Protein AF-A0A222P9D0-F1 (afdb_monomer)

Nearest PDB structures (foldseek):
  2nrq-assembly1_A  TM=5.104E-01  e=2.425E+00  Saccharolobus solfataricus
  8cll-assembly1_F  TM=3.109E-01  e=1.545E+00  Homo sapiens
  8c9t-assembly1_D  TM=3.303E-01  e=3.138E+00  Streptomyces avermitilis MA-4680 = NBRC 14893
  4ozn-assembly1_B  TM=2.998E-01  e=4.925E+00  Haloferax mediterranei ATCC 33500

Structure (mmCIF, N/CA/C/O backbone):
data_AF-A0A222P9D0-F1
#
_entry.id   AF-A0A222P9D0-F1
#
loop_
_atom_site.group_PDB
_atom_site.id
_atom_site.type_symbol
_atom_site.label_atom_id
_atom_site.label_alt_id
_atom_site.label_comp_id
_atom_site.label_asym_id
_atom_site.label_entity_id
_atom_site.label_seq_id
_atom_site.pdbx_PDB_ins_code
_atom_site.Cartn_x
_atom_site.Cartn_y
_atom_site.Cartn_z
_atom_site.occupancy
_atom_site.B_iso_or_equiv
_atom_site.auth_seq_id
_atom_site.auth_comp_id
_atom_site.auth_asym_id
_atom_site.auth_atom_id
_atom_site.pdbx_PDB_model_num
ATOM 1 N N . MET A 1 1 ? -29.861 -1.736 30.445 1.00 48.25 1 MET A N 1
ATOM 2 C CA . MET A 1 1 ? -28.670 -2.606 30.334 1.00 48.25 1 MET A CA 1
ATOM 3 C C . MET A 1 1 ? -28.223 -2.579 28.879 1.00 48.25 1 MET A C 1
ATOM 5 O O . MET A 1 1 ? -29.025 -2.932 28.024 1.00 48.25 1 MET A O 1
ATOM 9 N N . ALA A 1 2 ? -27.038 -2.048 28.572 1.00 57.28 2 ALA A N 1
ATOM 10 C CA . ALA A 1 2 ? -26.567 -1.962 27.188 1.00 57.28 2 ALA A CA 1
ATOM 11 C C . ALA A 1 2 ? -25.908 -3.288 26.789 1.00 57.28 2 ALA A C 1
ATOM 13 O O . ALA A 1 2 ? -24.963 -3.733 27.437 1.00 57.28 2 ALA A O 1
ATOM 14 N N . ILE A 1 3 ? -26.420 -3.929 25.740 1.00 57.91 3 ILE A N 1
ATOM 15 C CA . ILE A 1 3 ? -25.808 -5.124 25.156 1.00 57.91 3 ILE A CA 1
ATOM 16 C C . ILE A 1 3 ? -24.607 -4.651 24.332 1.00 57.91 3 ILE A C 1
ATOM 18 O O . ILE A 1 3 ? -24.772 -4.123 23.233 1.00 57.91 3 ILE A O 1
ATOM 22 N N . VAL A 1 4 ? -23.396 -4.813 24.866 1.00 63.94 4 VAL A N 1
ATOM 23 C CA . VAL A 1 4 ? -22.155 -4.529 24.134 1.00 63.94 4 VAL A CA 1
ATOM 24 C C . VAL A 1 4 ? -21.807 -5.766 23.309 1.00 63.94 4 VAL A C 1
ATOM 26 O O 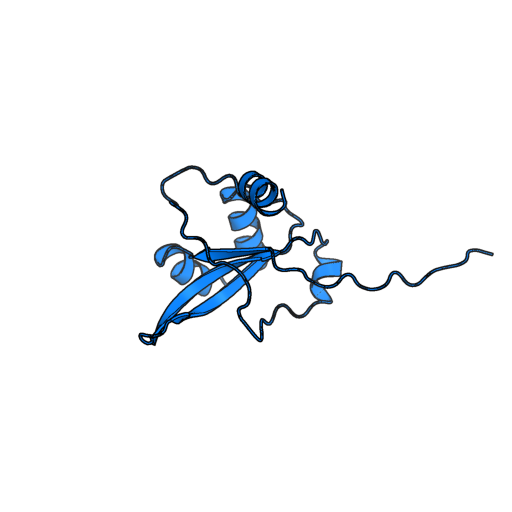. VAL A 1 4 ? -21.420 -6.797 23.856 1.00 63.94 4 VAL A O 1
ATOM 29 N N . LYS A 1 5 ? -21.977 -5.690 21.986 1.00 60.38 5 LYS A N 1
ATOM 30 C CA . LYS A 1 5 ? -21.514 -6.736 21.064 1.00 60.38 5 LYS A CA 1
ATOM 31 C C . LYS A 1 5 ? -20.058 -6.472 20.700 1.00 60.38 5 LYS A C 1
ATOM 33 O O . LYS A 1 5 ? -19.711 -5.374 20.273 1.00 60.38 5 LYS A O 1
ATOM 38 N N . LEU A 1 6 ? -19.214 -7.489 20.840 1.00 58.12 6 LEU A N 1
ATOM 39 C CA . LEU A 1 6 ? -17.831 -7.446 20.376 1.00 58.12 6 LEU A CA 1
ATOM 40 C C . LEU A 1 6 ? -17.861 -7.372 18.839 1.00 58.12 6 LEU A C 1
ATOM 42 O O . LEU A 1 6 ? -18.319 -8.313 18.189 1.00 58.12 6 LEU A O 1
ATOM 46 N N . LYS A 1 7 ? -17.455 -6.239 18.245 1.00 65.94 7 LYS A N 1
ATOM 47 C CA . LYS A 1 7 ? -17.363 -6.119 16.782 1.00 65.94 7 LYS A CA 1
ATOM 48 C C . LYS A 1 7 ? -16.291 -7.105 16.321 1.00 65.94 7 LYS A C 1
ATOM 50 O O . LYS A 1 7 ? -15.129 -6.970 16.708 1.00 65.94 7 LYS A O 1
ATOM 55 N N . LYS A 1 8 ? -16.687 -8.115 15.539 1.00 66.44 8 LYS A N 1
ATOM 56 C CA . LYS A 1 8 ? -15.739 -9.047 14.925 1.00 66.44 8 LYS A CA 1
ATOM 57 C C . LYS A 1 8 ? -14.766 -8.218 14.091 1.00 66.44 8 LYS A C 1
ATOM 59 O O . LYS A 1 8 ? -15.176 -7.303 13.378 1.00 66.44 8 LYS A O 1
ATOM 64 N N . ARG A 1 9 ? -13.483 -8.493 14.263 1.00 72.25 9 ARG A N 1
ATOM 65 C CA . ARG A 1 9 ? -12.419 -7.792 13.563 1.00 72.25 9 ARG A CA 1
ATOM 66 C C . ARG A 1 9 ? -12.569 -8.037 12.061 1.00 72.25 9 ARG A C 1
ATOM 68 O O . ARG A 1 9 ? -12.701 -9.187 11.658 1.00 72.25 9 ARG A O 1
ATOM 75 N N . GLU A 1 10 ? -12.622 -6.970 11.272 1.00 79.75 10 GLU A N 1
ATOM 76 C CA . GLU A 1 10 ? -12.716 -7.082 9.814 1.00 79.75 10 GLU A CA 1
ATOM 77 C C . GLU A 1 10 ? -11.410 -7.664 9.270 1.00 79.75 10 GLU A C 1
ATOM 79 O O . GLU A 1 10 ? -10.330 -7.242 9.674 1.00 79.75 10 GLU A O 1
ATOM 84 N N . GLU A 1 11 ? -11.491 -8.648 8.380 1.00 87.00 11 GLU A N 1
ATOM 85 C CA . GLU A 1 11 ? -10.305 -9.185 7.712 1.00 87.00 11 GLU A CA 1
ATOM 86 C C . GLU A 1 11 ? -9.749 -8.157 6.723 1.00 87.00 11 GLU A C 1
ATOM 88 O O . GLU A 1 11 ? -10.500 -7.409 6.085 1.00 87.00 11 GLU A O 1
ATOM 93 N N . LEU A 1 12 ? -8.420 -8.101 6.607 1.00 92.19 12 LEU A N 1
ATOM 94 C CA . LEU A 1 12 ? -7.780 -7.263 5.604 1.00 92.19 12 LEU A CA 1
ATOM 95 C C . LEU A 1 12 ? -7.956 -7.898 4.230 1.00 92.19 12 LEU A C 1
ATOM 97 O O . LEU A 1 12 ? -7.541 -9.028 3.994 1.00 92.19 12 LEU A O 1
ATOM 101 N N . LYS A 1 13 ? -8.560 -7.146 3.317 1.00 93.75 13 LYS A N 1
ATOM 102 C CA . LYS A 1 13 ? -8.832 -7.570 1.952 1.00 93.75 13 LYS A CA 1
ATOM 103 C C . LYS A 1 13 ? -7.975 -6.759 0.998 1.00 93.75 13 LYS A C 1
ATOM 105 O O . LYS A 1 13 ? -8.182 -5.556 0.838 1.00 93.75 13 LYS A O 1
ATOM 110 N N . ILE A 1 14 ? -7.029 -7.423 0.348 1.00 95.75 14 ILE A N 1
ATOM 111 C CA . ILE A 1 14 ? -6.210 -6.821 -0.705 1.00 95.75 14 ILE A CA 1
ATOM 112 C C . ILE A 1 14 ? -7.058 -6.697 -1.974 1.00 95.75 14 ILE A C 1
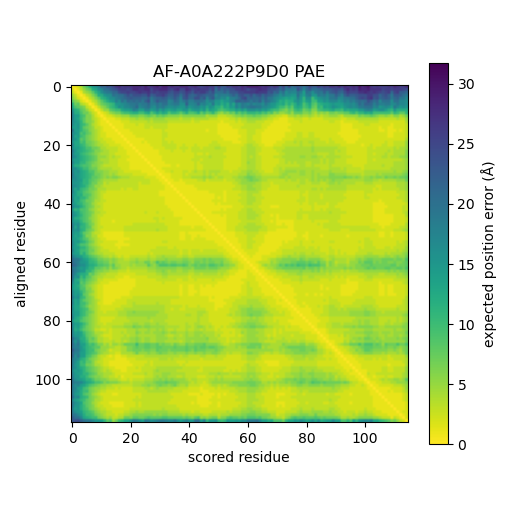ATOM 114 O O . ILE A 1 14 ? -7.777 -7.626 -2.339 1.00 95.75 14 ILE A O 1
ATOM 118 N N . LEU A 1 15 ? -6.990 -5.544 -2.639 1.00 96.25 15 LEU A N 1
ATOM 119 C CA . LEU A 1 15 ? -7.636 -5.324 -3.935 1.00 96.25 15 LEU A CA 1
ATOM 120 C C . LEU A 1 15 ? -6.674 -5.640 -5.081 1.00 96.25 15 LEU A C 1
ATOM 122 O O . LEU A 1 15 ? -6.990 -6.412 -5.981 1.00 96.25 15 LEU A O 1
ATOM 126 N N . PHE A 1 16 ? -5.504 -5.013 -5.045 1.00 97.19 16 PHE A N 1
ATOM 127 C CA . PHE A 1 16 ? -4.427 -5.153 -6.018 1.00 97.19 16 PHE A CA 1
ATOM 128 C C . PHE A 1 16 ? -3.157 -4.536 -5.430 1.00 97.19 16 PHE A C 1
ATOM 130 O O . PHE A 1 16 ? -3.190 -3.889 -4.380 1.00 97.19 16 PHE A O 1
ATOM 137 N N . ALA A 1 17 ? -2.044 -4.696 -6.131 1.00 97.62 17 ALA A N 1
ATOM 138 C CA . ALA A 1 17 ? -0.836 -3.932 -5.875 1.00 97.62 17 ALA A CA 1
ATOM 139 C C . ALA A 1 17 ? -0.426 -3.135 -7.115 1.00 97.62 17 ALA A C 1
ATOM 141 O O . ALA A 1 17 ? -0.850 -3.434 -8.229 1.00 97.62 17 ALA A O 1
ATOM 142 N N . VAL A 1 18 ? 0.387 -2.105 -6.918 1.00 97.19 18 VAL A N 1
ATOM 143 C CA . VAL A 1 18 ? 0.934 -1.270 -7.990 1.00 97.19 18 VAL A CA 1
ATOM 144 C C . VAL A 1 18 ? 2.445 -1.368 -7.960 1.00 97.19 18 VAL A C 1
ATOM 146 O O . VAL A 1 18 ? 3.042 -1.151 -6.906 1.00 97.19 18 VAL A O 1
ATOM 149 N N . ARG A 1 19 ? 3.069 -1.669 -9.100 1.00 96.25 19 ARG A N 1
ATOM 150 C CA . ARG A 1 19 ? 4.528 -1.659 -9.212 1.00 96.25 19 ARG A CA 1
ATOM 151 C C . ARG A 1 19 ? 5.051 -0.246 -8.989 1.00 96.25 19 ARG A C 1
ATOM 153 O O . ARG A 1 19 ? 4.616 0.695 -9.650 1.00 96.25 19 ARG A O 1
ATOM 160 N N . MET A 1 20 ? 5.964 -0.096 -8.036 1.00 95.88 20 MET A N 1
ATOM 161 C CA . MET A 1 20 ? 6.548 1.199 -7.710 1.00 95.88 20 MET A CA 1
ATOM 162 C C . MET A 1 20 ? 7.719 1.504 -8.649 1.00 95.88 20 MET A C 1
ATOM 164 O O . MET A 1 20 ? 8.489 0.595 -8.972 1.00 95.88 20 MET A O 1
ATOM 168 N N . PRO A 1 21 ? 7.909 2.770 -9.066 1.00 94.62 21 PRO A N 1
ATOM 169 C CA . PRO A 1 21 ? 9.126 3.169 -9.755 1.00 94.62 21 PRO A CA 1
ATOM 170 C C . PRO A 1 21 ? 10.342 2.905 -8.867 1.00 94.62 21 PRO A C 1
ATOM 172 O O . PRO A 1 21 ? 10.291 3.126 -7.653 1.00 94.62 21 PRO A O 1
ATOM 175 N N . GLU A 1 22 ? 11.444 2.475 -9.471 1.00 92.56 22 GLU A N 1
ATOM 176 C CA . GLU A 1 22 ? 12.672 2.116 -8.754 1.00 92.56 22 GLU A CA 1
ATOM 177 C C . GLU A 1 22 ? 13.169 3.266 -7.870 1.00 92.56 22 GLU A C 1
ATOM 179 O O . GLU A 1 22 ? 13.337 3.088 -6.668 1.00 92.56 22 GLU A O 1
ATOM 184 N N . ILE A 1 23 ? 13.251 4.485 -8.416 1.00 93.44 23 ILE A N 1
ATOM 185 C CA . ILE A 1 23 ? 13.667 5.672 -7.655 1.00 93.44 23 ILE A CA 1
ATOM 186 C C . ILE A 1 23 ? 12.792 5.925 -6.419 1.00 93.44 23 ILE A C 1
ATOM 188 O O . ILE A 1 23 ? 13.296 6.321 -5.372 1.00 93.44 23 ILE A O 1
ATOM 192 N N . VAL A 1 24 ? 11.481 5.678 -6.511 1.00 92.06 24 VAL A N 1
ATOM 193 C CA . VAL A 1 24 ? 10.569 5.858 -5.374 1.00 92.06 24 VAL A CA 1
ATOM 194 C C . VAL A 1 24 ? 10.788 4.756 -4.345 1.00 92.06 24 VAL A C 1
ATOM 196 O O . VAL A 1 24 ? 10.763 5.038 -3.151 1.00 92.06 24 VAL A O 1
ATOM 199 N N . SER A 1 25 ? 11.025 3.527 -4.798 1.00 91.62 25 SER A N 1
ATOM 200 C CA . SER A 1 25 ? 11.302 2.371 -3.941 1.00 91.62 25 SER A CA 1
ATOM 201 C C . SER A 1 25 ? 12.582 2.579 -3.131 1.00 91.62 25 SER A C 1
ATOM 203 O O . SER A 1 25 ? 12.555 2.474 -1.904 1.00 91.62 25 SER A O 1
ATOM 205 N N . GLU A 1 26 ? 13.667 2.979 -3.795 1.00 93.38 26 GLU A N 1
ATOM 206 C CA . GLU A 1 26 ? 14.964 3.237 -3.164 1.00 93.38 26 GLU A CA 1
ATOM 207 C C . GLU A 1 26 ? 14.892 4.410 -2.178 1.00 93.38 26 GLU A C 1
ATOM 209 O O . GLU A 1 26 ? 15.305 4.286 -1.025 1.00 93.38 26 GLU A O 1
ATOM 214 N N . LEU A 1 27 ? 14.251 5.521 -2.560 1.00 92.88 27 LEU A N 1
ATOM 215 C CA . LEU A 1 27 ? 14.023 6.630 -1.629 1.00 92.88 27 LEU A CA 1
ATOM 216 C C . LEU A 1 27 ? 13.151 6.207 -0.444 1.00 92.88 27 LEU A C 1
ATOM 218 O O . LEU A 1 27 ? 13.413 6.605 0.692 1.00 92.88 27 LEU A O 1
ATOM 222 N N . TYR A 1 28 ? 12.114 5.401 -0.680 1.00 92.31 28 TYR A N 1
ATOM 22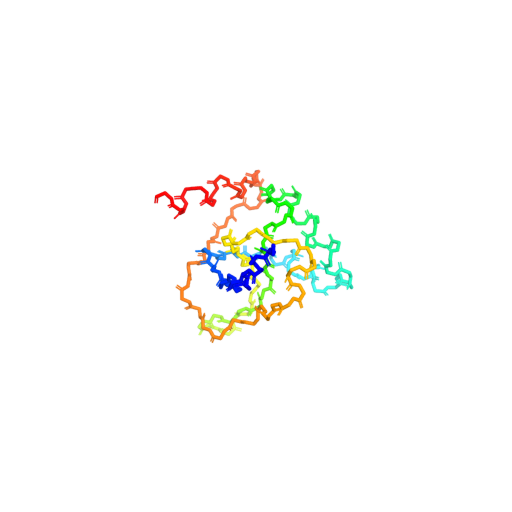3 C CA . TYR A 1 28 ? 11.225 4.953 0.383 1.00 92.31 28 TYR A CA 1
ATOM 224 C C . TYR A 1 28 ? 11.967 4.112 1.422 1.00 92.31 28 TYR A C 1
ATOM 226 O O . TYR A 1 28 ? 11.680 4.281 2.608 1.00 92.31 28 TYR A O 1
ATOM 234 N N . LYS A 1 29 ? 12.929 3.263 1.028 1.00 90.75 29 LYS A N 1
ATOM 235 C C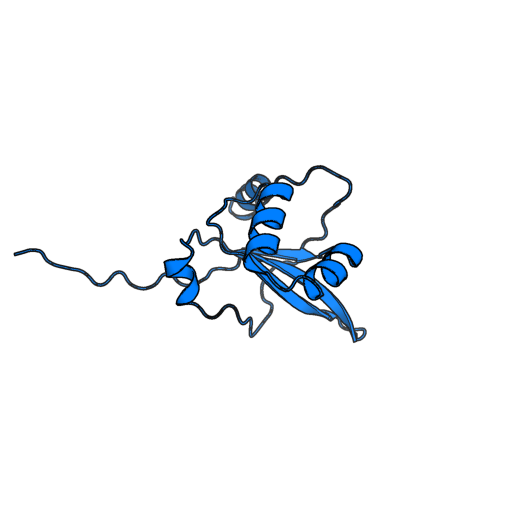A . LYS A 1 29 ? 13.768 2.465 1.948 1.00 90.75 29 LYS A CA 1
ATOM 236 C C . LYS A 1 29 ? 14.523 3.344 2.942 1.00 90.75 29 LYS A C 1
ATOM 238 O O . LYS A 1 29 ? 14.408 3.106 4.147 1.00 90.75 29 LYS A O 1
ATOM 243 N N . GLU A 1 30 ? 15.138 4.418 2.457 1.00 93.56 30 GLU A N 1
ATOM 244 C CA . GLU A 1 30 ? 15.934 5.360 3.257 1.00 93.56 30 GLU A CA 1
ATOM 245 C C . GLU A 1 30 ? 15.100 6.220 4.225 1.00 93.56 30 GLU A C 1
ATOM 247 O O . GLU A 1 30 ? 15.604 6.737 5.229 1.00 93.56 30 GLU A O 1
ATOM 252 N N . ILE A 1 31 ? 13.792 6.373 3.984 1.00 94.00 31 ILE A N 1
ATOM 253 C CA . ILE A 1 31 ? 12.940 7.160 4.880 1.00 94.00 31 ILE A CA 1
ATOM 254 C C . ILE A 1 31 ? 12.731 6.416 6.204 1.00 94.00 31 ILE A C 1
ATOM 256 O O . ILE A 1 31 ? 12.005 5.422 6.274 1.00 94.00 31 ILE A O 1
ATOM 260 N N . LYS A 1 32 ? 13.284 6.968 7.290 1.00 93.50 32 LYS A N 1
ATOM 261 C CA . LYS A 1 32 ? 13.100 6.453 8.660 1.00 93.50 32 LYS A CA 1
ATOM 262 C C . LYS A 1 32 ? 11.645 6.521 9.128 1.00 93.50 32 LYS A C 1
ATOM 264 O O . LYS A 1 32 ? 11.142 5.599 9.761 1.00 93.50 32 LYS A O 1
ATOM 269 N N . ASN A 1 33 ? 10.950 7.619 8.824 1.00 93.75 33 ASN A N 1
ATOM 270 C CA . ASN A 1 33 ? 9.568 7.820 9.255 1.00 93.75 33 ASN A CA 1
ATOM 271 C C . ASN A 1 33 ? 8.575 7.326 8.192 1.00 93.75 33 ASN A C 1
ATOM 273 O O . ASN A 1 33 ? 8.025 8.112 7.414 1.00 93.75 33 ASN A O 1
ATOM 277 N N . LYS A 1 34 ? 8.325 6.011 8.186 1.00 90.94 34 LYS A N 1
ATOM 278 C CA . LYS A 1 34 ? 7.386 5.369 7.249 1.00 90.94 34 LYS A CA 1
ATOM 279 C C . LYS A 1 34 ? 5.964 5.927 7.355 1.00 90.94 34 LYS A C 1
ATOM 281 O O . LYS A 1 34 ? 5.260 5.997 6.356 1.00 90.94 34 LYS A O 1
ATOM 286 N N . LYS A 1 35 ? 5.547 6.404 8.535 1.00 91.38 35 LYS A N 1
ATOM 287 C CA . LYS A 1 35 ? 4.230 7.031 8.729 1.00 91.38 35 LYS A CA 1
ATOM 288 C C . LYS A 1 35 ? 4.073 8.291 7.874 1.00 91.38 35 LYS A C 1
ATOM 290 O O . LYS A 1 35 ? 3.071 8.435 7.175 1.00 91.38 35 LYS A O 1
ATOM 295 N N . ILE A 1 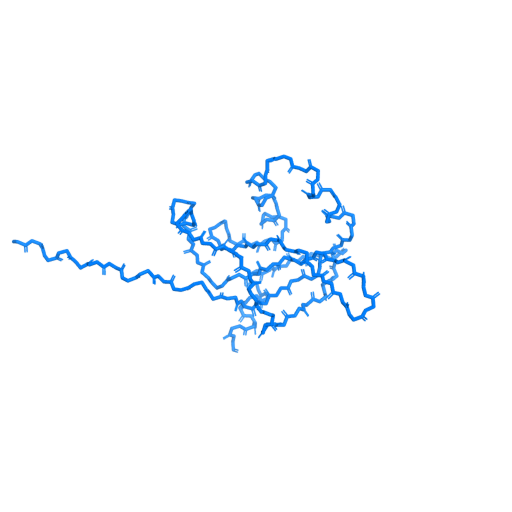36 ? 5.060 9.188 7.912 1.00 93.06 36 ILE A N 1
ATOM 296 C CA . ILE A 1 36 ? 5.046 10.411 7.095 1.00 93.06 36 ILE A CA 1
ATOM 297 C C . ILE A 1 36 ? 5.132 10.055 5.608 1.00 93.06 36 ILE A C 1
ATOM 299 O O . ILE A 1 36 ? 4.361 10.600 4.818 1.00 93.06 36 ILE A O 1
ATOM 303 N N . ALA A 1 37 ? 6.004 9.110 5.241 1.00 94.75 37 ALA A N 1
ATOM 304 C CA . ALA A 1 37 ? 6.136 8.644 3.860 1.00 94.75 37 ALA A CA 1
ATOM 305 C C . ALA A 1 37 ? 4.804 8.114 3.307 1.00 94.75 37 ALA A C 1
ATOM 307 O O . ALA A 1 37 ? 4.347 8.568 2.262 1.00 94.75 37 ALA A O 1
ATOM 308 N N . ASN A 1 38 ? 4.127 7.241 4.056 1.00 94.69 38 ASN A N 1
ATOM 309 C CA . ASN A 1 38 ? 2.825 6.692 3.684 1.00 94.69 38 ASN A CA 1
ATOM 310 C C . ASN A 1 38 ? 1.753 7.775 3.567 1.00 94.69 38 ASN A C 1
ATOM 312 O O . ASN A 1 38 ? 0.969 7.756 2.624 1.00 94.69 38 ASN A O 1
ATOM 316 N N . SER A 1 39 ? 1.726 8.749 4.482 1.00 95.19 39 SER A N 1
ATOM 317 C CA . SER A 1 39 ? 0.789 9.873 4.379 1.00 95.19 39 SER A CA 1
ATOM 318 C C . SER A 1 39 ? 1.021 10.695 3.110 1.00 95.19 39 SER A C 1
ATOM 320 O O . SER A 1 39 ? 0.053 11.082 2.459 1.00 95.19 39 SER A O 1
ATOM 322 N N . LYS A 1 40 ? 2.284 10.950 2.747 1.00 95.44 40 LYS A N 1
ATOM 323 C CA . LYS A 1 40 ? 2.630 11.704 1.537 1.00 95.44 40 LYS A CA 1
ATOM 324 C C . LYS A 1 40 ? 2.352 10.920 0.261 1.00 95.44 40 LYS A C 1
ATOM 326 O O . LYS A 1 40 ? 1.798 11.487 -0.673 1.00 95.44 40 LYS A O 1
ATOM 331 N N . LEU A 1 41 ? 2.642 9.621 0.237 1.00 94.88 41 LEU A N 1
ATOM 332 C CA . LEU A 1 41 ? 2.263 8.745 -0.873 1.00 94.88 41 LEU A CA 1
ATOM 333 C C . LEU A 1 41 ? 0.751 8.748 -1.097 1.00 94.88 41 LEU A C 1
ATOM 335 O O . LEU A 1 41 ? 0.305 8.880 -2.234 1.00 94.88 41 LEU A O 1
ATOM 339 N N . LYS A 1 42 ? -0.042 8.663 -0.019 1.00 96.62 42 LYS A N 1
ATOM 340 C CA . LYS A 1 42 ? -1.503 8.733 -0.127 1.00 96.62 42 LYS A CA 1
ATOM 341 C C . LYS A 1 42 ? -1.975 10.060 -0.714 1.00 96.62 42 LYS A C 1
ATOM 343 O O . LYS A 1 42 ? -2.826 10.057 -1.591 1.00 96.62 42 LYS A O 1
ATOM 348 N N . GLU A 1 43 ? -1.406 11.174 -0.265 1.00 96.56 43 GLU A N 1
ATOM 349 C CA . GLU A 1 43 ? -1.718 12.505 -0.796 1.00 96.56 43 GLU A CA 1
ATOM 350 C C . GLU A 1 43 ? -1.399 12.612 -2.297 1.00 96.56 43 GLU A C 1
ATOM 352 O O . GLU A 1 43 ? -2.260 13.005 -3.080 1.00 96.56 43 GLU A O 1
ATOM 357 N N . ILE A 1 44 ? -0.194 12.200 -2.708 1.00 94.56 44 ILE A N 1
ATOM 358 C CA . ILE A 1 44 ? 0.284 12.297 -4.098 1.00 94.56 44 ILE A CA 1
ATOM 359 C C . ILE A 1 44 ? -0.548 11.426 -5.046 1.00 94.56 44 ILE A C 1
ATOM 361 O O . ILE A 1 44 ? -0.888 11.858 -6.145 1.00 94.56 44 ILE A O 1
ATOM 365 N N . LEU A 1 45 ? -0.878 10.203 -4.626 1.00 96.25 45 LEU A N 1
ATOM 366 C CA . LEU A 1 45 ? -1.612 9.233 -5.445 1.00 96.25 45 LEU A CA 1
ATOM 367 C C . LEU A 1 45 ? -3.138 9.389 -5.339 1.00 96.25 45 LEU A C 1
ATOM 369 O O . LEU A 1 45 ? -3.875 8.569 -5.886 1.00 96.25 45 LEU A O 1
ATOM 373 N N . ASN A 1 46 ? -3.611 10.409 -4.617 1.00 97.38 46 ASN A N 1
ATOM 374 C CA . ASN A 1 46 ? -5.015 10.620 -4.275 1.00 97.38 46 ASN A CA 1
ATOM 375 C C . ASN A 1 46 ? -5.686 9.354 -3.705 1.00 97.38 46 ASN A C 1
ATOM 377 O O . ASN A 1 46 ? -6.677 8.855 -4.239 1.00 97.38 46 ASN A O 1
ATOM 381 N N . ILE A 1 47 ? -5.102 8.813 -2.635 1.00 98.00 47 ILE A N 1
ATOM 382 C CA . ILE A 1 47 ? -5.619 7.705 -1.826 1.00 98.00 47 ILE A CA 1
ATOM 383 C C . ILE A 1 47 ? -6.266 8.284 -0.564 1.00 98.00 47 ILE A C 1
ATOM 385 O O . ILE A 1 47 ? -5.710 9.180 0.077 1.00 98.00 47 ILE A O 1
ATOM 389 N N . LYS A 1 48 ? -7.411 7.735 -0.141 1.00 97.25 48 LYS A N 1
ATOM 390 C CA . LYS A 1 48 ? -8.045 8.118 1.130 1.00 97.25 48 LYS A CA 1
ATOM 391 C C . LYS A 1 48 ? -7.066 7.951 2.292 1.00 97.25 48 LYS A C 1
ATOM 393 O O . LYS A 1 48 ? -6.440 6.905 2.450 1.00 97.25 48 LYS A O 1
ATOM 398 N N . LYS A 1 49 ? -6.990 8.964 3.160 1.00 96.12 49 LYS A N 1
ATOM 399 C CA . LYS A 1 49 ? -6.056 9.019 4.299 1.00 96.12 49 LYS A CA 1
ATOM 400 C C . LYS A 1 49 ? -6.068 7.749 5.157 1.00 96.12 49 LYS A C 1
ATOM 402 O O . LYS A 1 49 ? -5.004 7.241 5.508 1.00 96.12 49 LYS A O 1
ATOM 407 N N . ASP A 1 50 ? -7.256 7.219 5.424 1.00 95.75 50 ASP A N 1
ATOM 408 C CA . ASP A 1 50 ? -7.465 6.060 6.297 1.00 95.75 50 ASP A CA 1
ATOM 409 C C . ASP A 1 50 ? -7.505 4.727 5.528 1.00 95.75 50 ASP A C 1
ATOM 411 O O . ASP A 1 50 ? -7.698 3.670 6.120 1.00 95.75 50 ASP A O 1
ATOM 415 N N . ARG A 1 51 ? -7.297 4.732 4.204 1.00 97.12 51 ARG A N 1
ATOM 416 C CA . ARG A 1 51 ? -7.176 3.482 3.446 1.00 97.12 51 ARG A CA 1
ATOM 417 C C . ARG A 1 51 ? -5.913 2.743 3.853 1.00 97.12 51 ARG A C 1
ATOM 419 O O . ARG A 1 51 ? -4.837 3.342 3.928 1.00 97.12 51 ARG A O 1
ATOM 426 N N . VAL A 1 52 ? -6.038 1.446 4.095 1.00 96.94 52 VAL A N 1
ATOM 427 C CA . VAL A 1 52 ? -4.889 0.602 4.413 1.00 96.94 52 VAL A CA 1
ATOM 428 C C . VAL A 1 52 ? -4.041 0.410 3.154 1.00 96.94 52 VAL A C 1
ATOM 430 O O . VAL A 1 52 ? -4.550 0.092 2.079 1.00 96.94 52 VAL A O 1
ATOM 433 N N . ILE A 1 53 ? -2.740 0.651 3.295 1.00 97.12 53 ILE A N 1
ATOM 434 C CA . ILE A 1 53 ? -1.731 0.409 2.264 1.00 97.12 53 ILE A CA 1
ATOM 435 C C . ILE A 1 53 ? -0.551 -0.314 2.904 1.00 97.12 53 ILE A C 1
ATOM 437 O O . ILE A 1 53 ? -0.289 -0.119 4.093 1.00 97.12 53 ILE A O 1
ATOM 441 N N . ASN A 1 54 ? 0.173 -1.096 2.115 1.00 95.56 54 ASN A N 1
ATOM 442 C CA . ASN A 1 54 ? 1.470 -1.635 2.507 1.00 95.56 54 ASN A CA 1
ATOM 443 C C . ASN A 1 54 ? 2.455 -1.508 1.340 1.00 95.56 54 ASN A C 1
ATOM 445 O O . ASN A 1 54 ? 2.030 -1.492 0.190 1.00 95.56 54 ASN A O 1
ATOM 449 N N . ILE A 1 55 ? 3.752 -1.414 1.619 1.00 94.94 55 ILE A N 1
ATOM 450 C CA . ILE A 1 55 ? 4.793 -1.531 0.595 1.00 94.94 55 ILE A CA 1
ATOM 451 C C . ILE A 1 55 ? 5.602 -2.772 0.921 1.00 94.94 55 ILE A C 1
ATOM 453 O O . ILE A 1 55 ? 6.119 -2.887 2.030 1.00 94.94 55 ILE A O 1
ATOM 457 N N . ILE A 1 56 ? 5.699 -3.679 -0.045 1.00 94.38 56 ILE A N 1
ATOM 458 C CA . ILE A 1 56 ? 6.464 -4.919 0.085 1.00 94.38 56 ILE A CA 1
ATOM 459 C C . ILE A 1 56 ? 7.420 -5.067 -1.091 1.00 94.38 56 ILE A C 1
ATOM 461 O O . ILE A 1 56 ? 7.173 -4.526 -2.172 1.00 94.38 56 ILE A O 1
ATOM 465 N N . GLU A 1 57 ? 8.500 -5.805 -0.875 1.00 93.69 57 GLU A N 1
ATOM 466 C CA . GLU A 1 57 ? 9.407 -6.235 -1.932 1.00 93.69 57 GLU A CA 1
ATOM 467 C C . GLU A 1 57 ? 8.999 -7.615 -2.428 1.00 93.69 57 GLU A C 1
ATOM 469 O O . GLU A 1 57 ? 8.663 -8.499 -1.642 1.00 93.69 57 GLU A O 1
ATOM 474 N N . LEU A 1 58 ? 9.020 -7.777 -3.743 1.00 92.81 58 LEU A N 1
ATOM 475 C CA . LEU A 1 58 ? 8.745 -9.019 -4.437 1.00 92.81 58 LEU A CA 1
ATOM 476 C C . LEU A 1 58 ? 9.954 -9.396 -5.283 1.00 92.81 58 LEU A C 1
ATOM 478 O O . LEU A 1 58 ? 10.714 -8.528 -5.714 1.00 92.81 58 LEU A O 1
ATOM 482 N N . VAL A 1 59 ? 10.091 -10.691 -5.540 1.00 90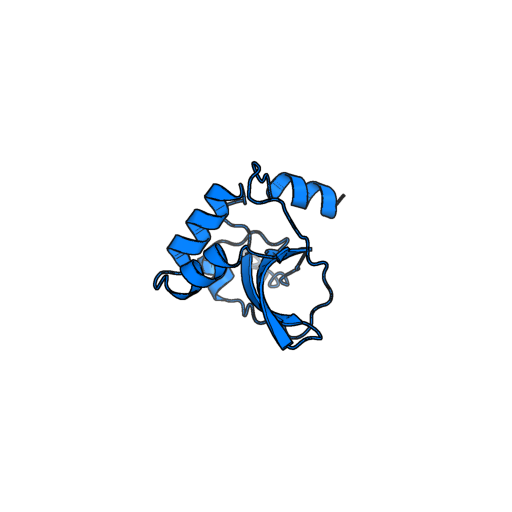.81 59 VAL A N 1
ATOM 483 C CA . VAL A 1 59 ? 11.108 -11.250 -6.430 1.00 90.81 59 VAL A CA 1
ATOM 484 C C . VAL A 1 59 ? 10.389 -11.870 -7.620 1.00 90.81 59 VAL A C 1
ATOM 486 O O . VAL A 1 59 ? 9.441 -12.637 -7.435 1.00 90.81 59 VAL A O 1
ATOM 489 N N . ASP A 1 60 ? 10.787 -11.504 -8.837 1.00 87.38 60 ASP A N 1
ATOM 490 C CA . ASP A 1 60 ? 10.255 -12.134 -10.048 1.00 87.38 60 ASP A CA 1
ATOM 491 C C . ASP A 1 60 ? 10.967 -13.460 -10.378 1.00 87.38 60 ASP A C 1
ATOM 493 O O . ASP A 1 60 ? 11.878 -13.912 -9.685 1.00 87.38 60 ASP A O 1
ATOM 497 N N . SER A 1 61 ? 10.548 -14.110 -11.466 1.00 89.94 61 SER A N 1
ATOM 498 C CA . SER A 1 61 ? 11.135 -15.375 -11.930 1.00 89.94 61 SER A CA 1
ATOM 499 C C . SER A 1 61 ? 12.596 -15.273 -12.384 1.00 89.94 61 SER A C 1
ATOM 501 O O . SER A 1 61 ? 13.213 -16.300 -12.648 1.00 89.94 61 SER A O 1
ATOM 503 N N . PHE A 1 62 ? 13.127 -14.060 -12.529 1.00 92.94 62 PHE A N 1
ATOM 504 C CA . PHE A 1 62 ? 14.495 -13.772 -12.955 1.00 92.94 62 PHE A CA 1
ATOM 505 C C . PHE A 1 62 ? 15.354 -13.236 -11.800 1.00 92.94 62 PHE A C 1
ATOM 507 O O . PHE A 1 62 ? 16.414 -12.674 -12.051 1.00 92.94 62 PHE A O 1
ATOM 514 N N . GLU A 1 63 ? 14.896 -13.394 -10.553 1.00 91.44 63 GLU A N 1
ATOM 515 C CA . GLU A 1 63 ? 15.554 -12.893 -9.338 1.00 91.44 63 GLU A CA 1
ATOM 516 C C . GLU A 1 63 ? 15.639 -11.359 -9.242 1.00 91.44 63 GLU A C 1
ATOM 518 O O . GLU A 1 63 ? 16.355 -10.826 -8.391 1.00 91.44 63 GLU A O 1
ATOM 523 N N . ASN A 1 64 ? 14.871 -10.616 -10.049 1.00 91.06 64 ASN A N 1
ATOM 524 C CA . ASN A 1 64 ? 14.815 -9.166 -9.899 1.00 91.06 64 ASN A CA 1
ATOM 525 C C . ASN A 1 64 ? 13.922 -8.800 -8.715 1.00 91.06 64 ASN A C 1
ATOM 527 O O . ASN A 1 64 ? 12.760 -9.214 -8.637 1.00 91.06 64 ASN A O 1
ATOM 531 N N . ILE A 1 65 ? 14.450 -7.956 -7.830 1.00 91.62 65 ILE A N 1
ATOM 532 C CA . ILE A 1 65 ? 13.708 -7.402 -6.700 1.00 91.62 65 ILE A CA 1
ATOM 533 C C . ILE A 1 65 ? 12.997 -6.129 -7.153 1.00 91.62 65 ILE A C 1
ATOM 535 O O . ILE A 1 65 ? 13.602 -5.238 -7.749 1.00 91.62 65 ILE A O 1
ATOM 539 N N . PHE A 1 66 ? 11.709 -6.014 -6.846 1.00 92.62 66 PHE A N 1
ATOM 540 C CA . PHE A 1 66 ? 10.949 -4.789 -7.072 1.00 92.62 66 PHE A CA 1
ATOM 541 C C . PHE A 1 66 ? 9.943 -4.558 -5.952 1.00 92.62 66 PHE A C 1
ATOM 543 O O . PHE A 1 66 ? 9.410 -5.497 -5.364 1.00 92.62 66 PHE A O 1
ATOM 550 N N . SER A 1 67 ? 9.656 -3.293 -5.654 1.00 95.50 67 SER A N 1
ATOM 551 C CA . SER A 1 67 ? 8.651 -2.950 -4.651 1.00 95.50 67 SER A CA 1
ATOM 552 C C . SER A 1 67 ? 7.276 -2.754 -5.277 1.00 95.50 67 SER A C 1
ATOM 554 O O . SER A 1 67 ? 7.132 -2.221 -6.382 1.00 95.50 67 SER A O 1
ATOM 556 N N . VAL A 1 68 ? 6.245 -3.137 -4.532 1.00 96.81 68 VAL A N 1
ATOM 557 C CA . VAL A 1 68 ? 4.852 -2.867 -4.884 1.00 96.81 68 VAL A CA 1
ATOM 558 C C . VAL A 1 68 ? 4.130 -2.157 -3.747 1.00 96.81 68 VAL A C 1
ATOM 560 O O . VAL A 1 68 ? 4.328 -2.469 -2.574 1.00 96.81 68 VAL A O 1
ATOM 563 N N . LEU A 1 69 ? 3.262 -1.210 -4.099 1.00 97.38 69 LEU A N 1
ATOM 564 C CA . LEU A 1 69 ? 2.296 -0.599 -3.194 1.00 97.38 69 LEU A CA 1
ATOM 565 C C . LEU A 1 69 ? 1.016 -1.437 -3.204 1.00 97.38 69 LEU A C 1
ATOM 567 O O . LEU A 1 69 ? 0.244 -1.398 -4.159 1.00 97.38 69 LEU A O 1
ATOM 571 N N . VAL A 1 70 ? 0.795 -2.192 -2.137 1.00 97.69 70 VAL A N 1
ATOM 572 C CA . VAL A 1 70 ? -0.400 -3.005 -1.909 1.00 97.69 70 VAL A CA 1
ATOM 573 C C . VAL A 1 70 ? -1.541 -2.109 -1.439 1.00 97.69 70 VAL A C 1
ATOM 575 O O . VAL A 1 70 ? -1.412 -1.386 -0.447 1.00 97.69 70 VAL A O 1
ATOM 578 N N . ILE A 1 71 ? -2.670 -2.179 -2.140 1.00 97.75 71 ILE A N 1
ATOM 579 C CA . ILE A 1 71 ? -3.880 -1.414 -1.857 1.00 97.75 71 ILE A CA 1
ATOM 580 C C . ILE A 1 71 ? -4.938 -2.346 -1.276 1.00 97.75 71 ILE A C 1
ATOM 582 O O . ILE A 1 71 ? -5.351 -3.319 -1.909 1.00 97.75 71 ILE A O 1
ATOM 586 N N . TYR A 1 72 ? -5.418 -2.013 -0.082 1.00 96.69 72 TYR A N 1
ATOM 587 C CA . TYR A 1 72 ? -6.477 -2.758 0.585 1.00 96.69 72 TYR A CA 1
ATOM 588 C C . TYR A 1 72 ? -7.833 -2.067 0.414 1.00 96.69 72 TYR A C 1
ATOM 590 O O . TYR A 1 72 ? -7.946 -0.845 0.250 1.00 96.69 72 TYR A O 1
ATOM 598 N N . ASP A 1 73 ? -8.889 -2.867 0.494 1.00 95.75 73 ASP A N 1
ATOM 599 C CA . ASP A 1 73 ? -10.271 -2.401 0.517 1.00 95.75 73 ASP A CA 1
ATOM 600 C C . ASP A 1 73 ? -10.557 -1.601 1.799 1.00 95.75 73 ASP A C 1
ATOM 602 O O . ASP A 1 73 ? -11.223 -0.560 1.769 1.00 95.75 73 ASP A O 1
ATOM 606 N N . ASN A 1 74 ?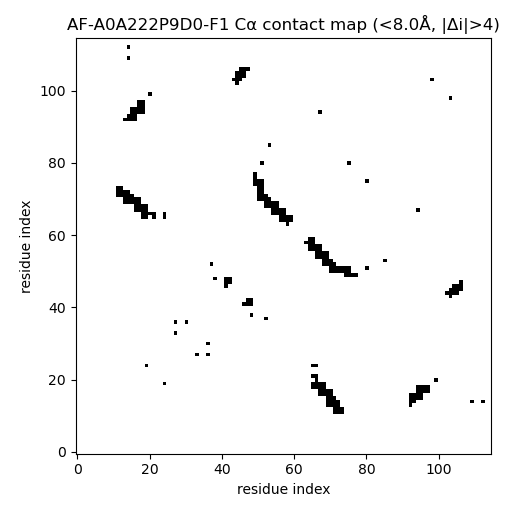 -9.966 -2.057 2.906 1.00 95.81 74 ASN A N 1
ATOM 607 C CA . ASN A 1 74 ? -10.219 -1.586 4.259 1.00 95.81 74 ASN A CA 1
ATOM 608 C C . ASN A 1 74 ? -9.875 -0.102 4.456 1.00 95.81 74 ASN A C 1
ATOM 610 O O . ASN A 1 74 ? -8.820 0.388 4.038 1.00 95.81 74 ASN A O 1
ATOM 614 N N . ILE A 1 75 ? -10.759 0.584 5.183 1.00 95.06 75 ILE A N 1
ATOM 615 C CA . ILE A 1 75 ? -10.563 1.936 5.707 1.00 95.06 75 ILE A CA 1
ATOM 616 C C . ILE A 1 75 ? -10.483 1.818 7.228 1.00 95.06 75 ILE A C 1
ATOM 618 O O . ILE A 1 75 ? -11.482 1.497 7.867 1.00 95.06 75 ILE A O 1
ATOM 622 N N . LEU A 1 76 ? -9.300 2.036 7.795 1.00 93.62 76 LEU A N 1
ATOM 623 C CA . LEU A 1 76 ? -9.030 1.879 9.221 1.00 93.62 76 LEU A CA 1
ATOM 624 C C . LEU A 1 76 ? -8.309 3.111 9.757 1.00 93.62 76 LEU A C 1
ATOM 626 O O . LEU A 1 76 ? -7.381 3.633 9.137 1.00 93.62 76 LEU A O 1
ATOM 630 N N . THR A 1 77 ? -8.680 3.533 10.963 1.00 91.50 77 THR A N 1
ATOM 631 C CA . THR A 1 77 ? -7.893 4.527 11.696 1.00 91.50 77 THR A CA 1
ATOM 632 C C . THR A 1 77 ? -6.516 3.963 12.049 1.00 91.50 77 THR A C 1
ATOM 634 O O . THR A 1 77 ? -6.328 2.750 12.166 1.00 91.50 77 THR A O 1
ATOM 637 N N . GLU A 1 78 ? -5.542 4.837 12.317 1.00 87.50 78 GLU A N 1
ATOM 638 C CA . GLU A 1 78 ? -4.198 4.404 12.735 1.00 87.50 78 GLU A CA 1
ATOM 639 C C . GLU A 1 78 ? -4.237 3.457 13.946 1.00 87.50 78 GLU A C 1
ATOM 641 O O . GLU A 1 78 ? -3.533 2.451 13.973 1.00 87.50 78 GLU A O 1
ATOM 646 N N . LYS A 1 79 ? -5.103 3.734 14.931 1.00 89.75 79 LYS A N 1
ATOM 647 C CA . LYS A 1 79 ? -5.256 2.900 16.135 1.00 89.75 79 LYS A CA 1
ATOM 648 C C . LYS A 1 79 ? -5.806 1.506 15.833 1.00 89.75 79 LYS A C 1
ATOM 650 O O . LYS A 1 79 ? -5.506 0.561 16.559 1.00 89.75 79 LYS A O 1
ATOM 655 N N . GLU A 1 80 ? -6.654 1.379 14.819 1.00 91.38 80 GLU A N 1
ATOM 656 C CA . GLU A 1 80 ? -7.182 0.085 14.390 1.00 91.38 80 GLU A CA 1
ATOM 657 C C . GLU A 1 80 ? -6.137 -0.691 13.601 1.00 91.38 80 GLU A C 1
ATOM 659 O O . GLU A 1 80 ? -5.957 -1.879 13.866 1.00 91.38 80 GLU A O 1
ATOM 664 N N . LEU A 1 81 ? -5.416 -0.013 12.702 1.00 90.62 81 LEU A N 1
ATOM 665 C CA . LEU A 1 81 ? -4.375 -0.613 11.872 1.00 90.62 81 LEU A CA 1
ATOM 666 C C . LEU A 1 81 ? -3.248 -1.234 12.707 1.00 90.62 81 LEU A C 1
ATOM 668 O O . LEU A 1 81 ? -2.806 -2.327 12.381 1.00 90.62 81 LEU A O 1
ATOM 672 N N . LEU A 1 82 ? -2.856 -0.607 13.825 1.00 89.94 82 LEU A N 1
ATOM 673 C CA . LEU A 1 82 ? -1.832 -1.131 14.749 1.00 89.94 82 LEU A CA 1
ATOM 674 C C . LEU A 1 82 ? -2.126 -2.530 15.299 1.00 89.94 82 LEU A C 1
ATOM 676 O O . LEU A 1 82 ? -1.244 -3.174 15.855 1.00 89.94 82 LEU A O 1
ATOM 680 N N . LYS A 1 83 ? -3.371 -2.997 15.199 1.00 90.31 83 LYS A N 1
ATOM 681 C CA . LYS A 1 83 ? -3.731 -4.334 15.658 1.00 90.31 83 LYS A CA 1
ATOM 682 C C . LYS A 1 83 ? -3.335 -5.396 14.630 1.00 90.31 83 LYS A C 1
ATOM 684 O O . LYS A 1 83 ? -3.382 -6.579 14.975 1.00 90.31 83 LYS A O 1
ATOM 689 N N . TYR A 1 84 ? -3.134 -5.026 13.357 1.00 90.62 84 TYR A N 1
ATOM 690 C CA . TYR A 1 84 ? -3.007 -5.929 12.201 1.00 90.62 84 TYR A CA 1
ATOM 691 C C . TYR A 1 84 ? -1.560 -6.229 11.874 1.00 90.62 84 TYR A C 1
ATOM 693 O O . TYR A 1 84 ? -0.713 -5.344 11.928 1.00 90.62 84 TYR A O 1
ATOM 701 N N . ASP A 1 85 ? -1.341 -7.479 11.488 1.00 89.19 85 ASP A N 1
ATOM 702 C CA . ASP A 1 85 ? -0.173 -7.872 10.731 1.00 89.19 85 ASP A CA 1
ATOM 703 C C . ASP A 1 85 ? -0.457 -7.637 9.241 1.00 89.19 85 ASP A C 1
ATOM 705 O O . ASP A 1 85 ? -1.558 -7.930 8.765 1.00 89.19 85 ASP A O 1
ATOM 709 N N . LEU A 1 86 ? 0.499 -7.026 8.546 1.00 91.06 86 LEU A N 1
ATOM 710 C CA . LEU A 1 86 ? 0.423 -6.720 7.116 1.00 91.06 86 LEU A CA 1
ATOM 711 C C . LEU A 1 86 ? 1.337 -7.628 6.284 1.00 91.06 86 LEU A C 1
ATOM 713 O O . LEU A 1 86 ? 1.491 -7.374 5.083 1.00 91.06 86 LEU A O 1
ATOM 717 N N . GLU A 1 87 ? 1.960 -8.633 6.905 1.00 89.81 87 GLU A N 1
ATOM 718 C CA . GLU A 1 87 ? 2.700 -9.672 6.197 1.00 89.81 87 GLU A CA 1
ATOM 719 C C . GLU A 1 87 ? 1.801 -10.395 5.185 1.00 89.81 87 GLU A C 1
ATOM 721 O O . GLU A 1 87 ? 0.621 -10.665 5.423 1.00 89.81 87 GLU A O 1
ATOM 726 N N . ILE A 1 88 ? 2.367 -10.660 4.007 1.00 88.12 88 ILE A N 1
ATOM 727 C CA . ILE A 1 88 ? 1.674 -11.303 2.892 1.00 88.12 88 ILE A CA 1
ATOM 728 C C . ILE A 1 88 ? 2.369 -12.631 2.618 1.00 88.12 88 ILE A C 1
ATOM 730 O O . ILE A 1 88 ? 3.481 -12.656 2.100 1.00 88.12 88 ILE A O 1
ATOM 734 N N . GLU A 1 89 ? 1.694 -13.730 2.945 1.00 84.00 89 GLU A N 1
ATOM 735 C CA . GLU A 1 89 ? 2.236 -15.088 2.793 1.00 84.00 89 GLU A CA 1
ATOM 736 C C . GLU A 1 89 ? 2.175 -15.602 1.348 1.00 84.00 89 GLU A C 1
ATOM 738 O O . GLU A 1 89 ? 2.988 -16.426 0.935 1.00 84.00 89 GLU A O 1
ATOM 743 N N . SER A 1 90 ? 1.196 -15.143 0.563 1.00 85.81 90 SER A N 1
ATOM 744 C CA . SER A 1 90 ? 1.032 -15.556 -0.831 1.00 85.81 90 SER A CA 1
ATOM 745 C C . SER A 1 90 ? 0.450 -14.441 -1.693 1.00 85.81 90 SER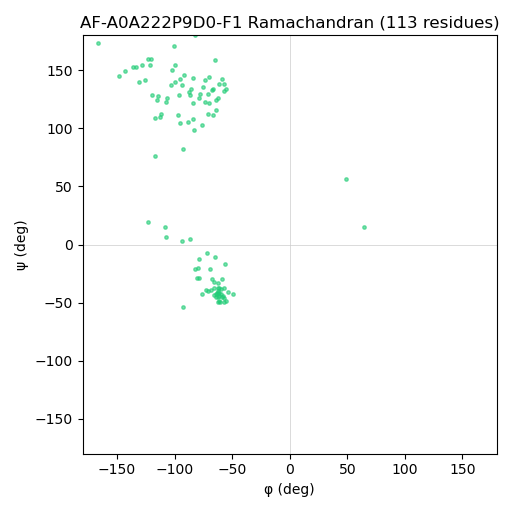 A C 1
ATOM 747 O O . SER A 1 90 ? -0.380 -13.644 -1.252 1.00 85.81 90 SER A O 1
ATOM 749 N N . ILE A 1 91 ? 0.891 -14.389 -2.950 1.00 88.88 91 ILE A N 1
ATOM 750 C CA . ILE A 1 91 ? 0.429 -13.405 -3.929 1.00 88.88 91 ILE A CA 1
ATOM 751 C C . ILE A 1 91 ? -0.691 -14.041 -4.746 1.00 88.88 91 ILE A C 1
ATOM 753 O O . ILE A 1 91 ? -0.453 -14.865 -5.625 1.00 88.88 91 ILE A O 1
ATOM 757 N N . ASN A 1 92 ? -1.925 -13.646 -4.456 1.00 89.94 92 ASN A N 1
ATOM 758 C CA . ASN A 1 92 ? -3.127 -14.080 -5.172 1.00 89.94 92 ASN A CA 1
ATOM 759 C C . ASN A 1 92 ? -3.931 -12.893 -5.738 1.00 89.94 92 ASN A C 1
ATOM 761 O O . ASN A 1 92 ? -5.116 -13.018 -6.044 1.00 89.94 92 ASN A O 1
ATOM 765 N N . PHE A 1 93 ? -3.284 -11.737 -5.879 1.00 92.44 93 PHE A N 1
ATOM 766 C CA . PHE A 1 93 ? -3.869 -10.488 -6.358 1.00 92.44 93 PHE A CA 1
ATOM 767 C C . PHE A 1 93 ? -3.120 -9.963 -7.585 1.00 92.44 93 PHE A C 1
ATOM 769 O O . PHE A 1 93 ? -1.971 -10.316 -7.847 1.00 92.44 93 PHE A O 1
ATOM 776 N N . ARG A 1 94 ? -3.785 -9.096 -8.353 1.00 94.56 94 ARG A N 1
ATOM 777 C CA . ARG A 1 94 ? -3.198 -8.479 -9.550 1.00 94.56 94 ARG A CA 1
ATOM 778 C C . ARG A 1 94 ? -2.168 -7.418 -9.160 1.00 94.56 94 ARG A C 1
ATOM 780 O O . ARG A 1 94 ? -2.402 -6.649 -8.228 1.00 94.56 94 ARG A O 1
ATOM 787 N N . ILE A 1 95 ? -1.077 -7.347 -9.917 1.00 96.12 95 ILE A N 1
ATOM 788 C CA . ILE A 1 95 ? -0.095 -6.260 -9.856 1.00 96.12 95 ILE A CA 1
ATOM 789 C C . ILE A 1 95 ? -0.290 -5.401 -11.106 1.00 96.12 95 ILE A C 1
ATOM 791 O O . ILE A 1 95 ? -0.322 -5.927 -12.216 1.00 96.12 95 ILE A O 1
ATOM 795 N N . LEU A 1 96 ? -0.484 -4.099 -10.918 1.00 96.06 96 LEU A N 1
ATOM 796 C CA . LEU A 1 96 ? -0.712 -3.129 -11.984 1.00 96.06 96 LEU A CA 1
ATOM 797 C C . LEU A 1 96 ? 0.554 -2.312 -12.239 1.00 96.06 96 LEU A C 1
ATOM 799 O O . LEU A 1 96 ? 1.177 -1.818 -11.297 1.00 96.06 96 LEU A O 1
ATOM 803 N N . ASP A 1 97 ? 0.865 -2.091 -13.511 1.00 94.31 97 ASP A N 1
ATOM 804 C CA . ASP A 1 97 ? 1.887 -1.141 -13.944 1.00 94.31 97 ASP A CA 1
ATOM 805 C C . ASP A 1 97 ? 1.214 0.180 -14.329 1.00 94.31 97 ASP A C 1
ATOM 807 O O . ASP A 1 97 ? 0.462 0.260 -15.302 1.00 94.31 97 ASP A O 1
ATOM 811 N N . LEU A 1 98 ? 1.449 1.224 -13.531 1.00 94.25 98 LEU A N 1
ATOM 812 C CA . LEU A 1 98 ? 0.892 2.555 -13.770 1.00 94.25 98 LEU A CA 1
ATOM 813 C C . LEU A 1 98 ? 1.940 3.488 -14.379 1.00 94.25 98 LEU A C 1
ATOM 815 O O . LEU A 1 98 ? 3.131 3.396 -14.093 1.00 94.25 98 LEU A O 1
ATOM 819 N N . ASN A 1 99 ? 1.481 4.452 -15.178 1.00 92.56 99 ASN A N 1
ATOM 820 C CA . ASN A 1 99 ? 2.334 5.528 -15.667 1.00 92.56 99 ASN A CA 1
ATOM 821 C C . ASN A 1 99 ? 2.448 6.649 -14.617 1.00 92.56 99 ASN A C 1
ATOM 823 O O . ASN A 1 99 ? 1.583 7.522 -14.536 1.00 92.56 99 ASN A O 1
ATOM 827 N N . PHE A 1 100 ? 3.541 6.649 -13.852 1.00 91.62 100 PHE A N 1
ATOM 828 C CA . PHE A 1 100 ? 3.823 7.649 -12.812 1.00 91.62 100 PHE A CA 1
ATOM 829 C C . PHE A 1 100 ? 4.209 9.038 -13.346 1.00 91.62 100 PHE A C 1
ATOM 831 O O . PHE A 1 100 ? 4.288 9.981 -12.562 1.00 91.62 100 PHE A O 1
ATOM 838 N N . ASN A 1 101 ? 4.399 9.197 -14.661 1.00 90.31 101 ASN A N 1
ATOM 839 C CA . ASN A 1 101 ? 4.584 10.517 -15.274 1.00 90.31 101 ASN A CA 1
ATOM 840 C C . ASN A 1 101 ? 3.253 11.268 -15.459 1.00 90.31 101 ASN A C 1
ATOM 842 O O . ASN A 1 101 ? 3.249 12.457 -15.773 1.00 90.31 101 ASN A O 1
ATOM 846 N N . GLY A 1 102 ? 2.119 10.576 -15.305 1.00 89.81 102 GLY A N 1
ATOM 847 C CA . GLY A 1 102 ? 0.783 11.159 -15.352 1.00 89.81 102 GLY A CA 1
ATOM 848 C C . GLY A 1 102 ? 0.189 11.393 -13.964 1.00 89.81 102 GLY A C 1
ATOM 849 O O . GLY A 1 102 ? 0.699 10.923 -12.948 1.00 89.81 102 GLY A O 1
ATOM 850 N N . LYS A 1 103 ? -0.949 12.093 -13.919 1.00 92.31 103 LYS A N 1
ATOM 851 C CA . LYS A 1 103 ? -1.736 12.210 -12.688 1.00 92.31 103 LYS A CA 1
ATOM 852 C C . LYS A 1 103 ? -2.384 10.862 -12.367 1.00 92.31 103 LYS A C 1
ATOM 854 O O . LYS A 1 103 ? -3.174 10.357 -13.162 1.00 92.31 103 LYS A O 1
ATOM 859 N N . ILE A 1 104 ? -2.087 10.315 -11.191 1.00 95.44 104 ILE A N 1
ATOM 860 C CA . ILE A 1 104 ? -2.712 9.088 -10.688 1.00 95.44 104 ILE A CA 1
ATOM 861 C C . ILE A 1 104 ? -3.867 9.463 -9.755 1.00 95.44 104 ILE A C 1
ATOM 863 O O . ILE A 1 104 ? -3.711 10.258 -8.834 1.00 95.44 104 ILE A O 1
ATOM 867 N N . GLU A 1 105 ? -5.034 8.875 -10.008 1.00 96.12 105 GLU A N 1
ATOM 868 C CA . GLU A 1 105 ? -6.257 9.041 -9.217 1.00 96.12 105 GLU A CA 1
ATOM 869 C C . GLU A 1 105 ? -6.632 7.682 -8.611 1.00 96.12 105 GLU A C 1
ATOM 871 O O . GLU A 1 105 ? -7.509 6.982 -9.124 1.00 96.12 105 GLU A O 1
ATOM 876 N N . MET A 1 106 ? -5.923 7.259 -7.559 1.00 97.06 106 MET A N 1
ATOM 877 C CA . MET A 1 106 ? -5.995 5.874 -7.081 1.00 97.06 106 MET A CA 1
ATOM 878 C C . MET A 1 106 ? -7.398 5.470 -6.621 1.00 97.06 106 MET A C 1
ATOM 880 O O . MET A 1 106 ? -7.826 4.353 -6.898 1.00 97.06 106 MET A O 1
ATOM 884 N N . GLU A 1 107 ? -8.156 6.359 -5.972 1.00 96.75 107 GLU A N 1
ATOM 885 C CA . GLU A 1 107 ? -9.531 6.029 -5.569 1.00 96.75 107 GLU A CA 1
ATOM 886 C C . GLU A 1 107 ? -10.448 5.735 -6.769 1.00 96.75 107 GLU A C 1
ATOM 888 O O . GLU A 1 107 ? -11.277 4.834 -6.673 1.00 96.75 107 GLU A O 1
ATOM 893 N N . LYS A 1 108 ? -10.248 6.389 -7.925 1.00 96.44 108 LYS A N 1
ATOM 894 C CA . LYS A 1 108 ? -11.003 6.066 -9.152 1.00 96.44 108 LYS A CA 1
ATOM 895 C C . LYS A 1 108 ? -10.628 4.690 -9.701 1.00 96.44 108 LYS A C 1
ATOM 897 O O . LYS A 1 108 ? -11.492 3.943 -10.153 1.00 96.44 108 LYS A O 1
ATOM 902 N N . ILE A 1 109 ? -9.341 4.338 -9.638 1.00 96.38 109 ILE A N 1
ATOM 903 C CA . ILE A 1 109 ? -8.863 3.003 -10.023 1.00 96.38 109 ILE A CA 1
ATOM 904 C C . ILE A 1 109 ? -9.505 1.950 -9.110 1.00 96.38 109 ILE A C 1
ATOM 906 O O . ILE A 1 109 ? -10.041 0.957 -9.594 1.00 96.38 109 ILE A O 1
ATOM 910 N N . ILE A 1 110 ? -9.532 2.192 -7.798 1.00 96.38 110 ILE A N 1
ATOM 911 C CA . ILE A 1 110 ? -10.170 1.302 -6.819 1.00 96.38 110 ILE A CA 1
ATOM 912 C C . ILE A 1 110 ? -11.657 1.099 -7.121 1.00 96.38 110 ILE A C 1
ATOM 914 O O . ILE A 1 110 ? -12.129 -0.036 -7.076 1.00 96.38 110 ILE A O 1
ATOM 918 N N . GLU A 1 111 ? -12.389 2.169 -7.434 1.00 95.62 111 GLU A N 1
ATOM 919 C CA . GLU A 1 111 ? -13.802 2.086 -7.825 1.00 95.62 111 GLU A CA 1
ATOM 920 C C . GLU A 1 111 ? -13.990 1.216 -9.073 1.00 95.62 111 GLU A C 1
ATOM 922 O O . GLU A 1 111 ? -14.866 0.356 -9.082 1.00 95.62 111 GLU A O 1
ATOM 927 N N . SER A 1 112 ? -13.118 1.357 -10.078 1.00 92.56 112 SER A N 1
ATOM 928 C CA . SER A 1 112 ? -13.183 0.548 -11.303 1.00 92.56 112 SER A CA 1
ATOM 929 C C . SER A 1 112 ? -12.865 -0.939 -11.097 1.00 92.56 112 SER A C 1
ATOM 931 O O . SER A 1 11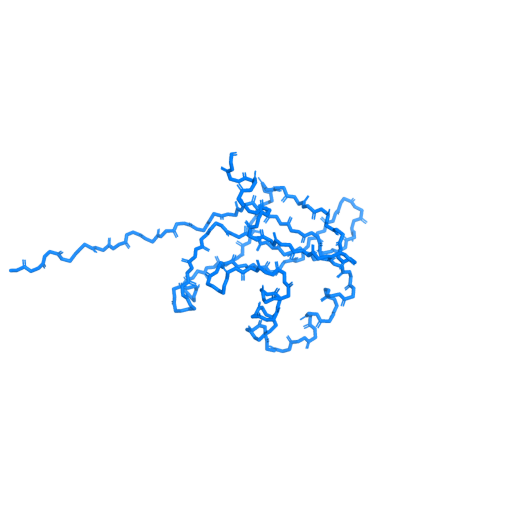2 ? -13.391 -1.775 -11.819 1.00 92.56 112 SER A O 1
ATOM 933 N N . VAL A 1 113 ? -12.021 -1.282 -10.115 1.00 90.00 113 VAL A N 1
ATOM 934 C CA . VAL A 1 113 ? -11.652 -2.679 -9.814 1.00 90.00 113 VAL A CA 1
ATOM 935 C C . VAL A 1 113 ? -12.722 -3.387 -8.982 1.00 90.00 113 VAL A C 1
ATOM 937 O O . VAL A 1 113 ? -12.848 -4.607 -9.049 1.00 90.00 113 VAL A O 1
ATOM 940 N N . LYS A 1 114 ? -13.469 -2.636 -8.168 1.00 85.75 114 LYS A N 1
ATOM 941 C CA . LYS A 1 114 ? -14.563 -3.168 -7.345 1.00 85.75 114 LYS A CA 1
ATOM 942 C C . LYS A 1 114 ? -15.884 -3.324 -8.098 1.00 85.75 114 LYS A C 1
ATOM 944 O O . LYS A 1 114 ? -16.756 -4.019 -7.576 1.00 85.75 114 LYS A O 1
ATOM 949 N N . GLY A 1 115 ? -16.034 -2.594 -9.206 1.00 55.41 115 GLY A N 1
ATOM 950 C CA . GLY A 1 115 ? -17.225 -2.575 -10.055 1.00 55.41 115 GLY A CA 1
ATOM 951 C C . GLY A 1 115 ? -17.529 -3.912 -10.706 1.00 55.41 115 GLY A C 1
ATOM 952 O O . GLY A 1 115 ? -16.580 -4.690 -10.951 1.00 55.41 115 GLY A O 1
#

Radius of gyration: 15.7 Å; Cα contacts (8 Å, |Δi|>4): 133; chains: 1; bounding box: 45×28×46 Å

Secondary structure (DSSP, 8-state):
-------PPPPP-EEEEEEPPHHHHHHHHH-S-HHHHHHHHHHHTT--TTEEEEEEEEE-TTS-EEEEEEEEEEE--HHHHTT-----S---S-EE---TTSPP-HHHHHHHHH-

Mean predicted aligned error: 4.84 Å

Sequence (115 aa):
MAIVKLKKREELKILFAVRMPEIVSELYKEIKNKKIANSKLKEILNIKKDRVINIIELVDSFENIFSVLVIYDNILTEKELLKYDLEIESINFRILDLNFNGKIEMEKIIESVKG

pLDDT: mean 90.48, std 9.94, range [48.25, 98.0]

Solvent-accessible surface area (backbone atoms only — not comparable to full-atom values): 7250 Å² total; per-residue (Å²): 134,86,86,82,73,81,78,76,81,78,79,87,43,77,65,35,28,32,56,48,56,65,73,57,45,58,53,53,68,73,45,83,60,55,68,62,50,52,54,50,51,25,61,69,34,45,37,62,87,40,45,44,68,49,78,49,79,44,68,51,99,81,72,49,78,46,39,30,44,36,38,36,72,46,71,43,53,73,81,58,49,74,76,58,84,83,81,76,94,72,90,88,63,54,75,40,86,70,70,82,92,50,92,54,54,44,52,62,53,53,52,64,71,74,100

Foldseek 3Di:
DDDDDDPPQDDWAWLAKEWDDPVLVVVCVPDPCNLVVVQVVCVQQVHPNQWDWDKDWDQDPVRDITIIITGTPDRHDPVSCVVDDPDDPDDPHYYDYDDPVDRHNVVVVVVVSVD